Protein AF-A0A7L7M7I7-F1 (afdb_monomer_lite)

Radius of gyration: 25.62 Å; chains: 1; bounding box: 50×13×83 Å

Sequence (99 aa):
MKKAGNNANELAGRLNADGKHAEDDTAHAVKALKGEHWHGALGSTLDTVLDTWSRQTASLVRKCRDIHSKCTATADNYTRTERENTAAFSTTTKQSPFG

Structure (mmCIF, N/CA/C/O backbone):
data_AF-A0A7L7M7I7-F1
#
_entry.id   AF-A0A7L7M7I7-F1
#
loop_
_atom_site.group_PDB
_atom_site.id
_atom_site.type_symbol
_atom_site.label_atom_id
_atom_site.label_alt_id
_atom_site.label_comp_id
_atom_site.label_asym_id
_atom_site.label_entity_id
_atom_site.label_seq_id
_atom_site.pdbx_PDB_ins_code
_atom_site.Cartn_x
_atom_site.Cartn_y
_atom_site.Cartn_z
_atom_site.occupancy
_atom_site.B_iso_or_equiv
_atom_site.auth_seq_id
_atom_site.auth_comp_id
_atom_site.auth_asym_id
_atom_site.auth_atom_id
_atom_site.pdbx_PDB_model_num
ATOM 1 N N . MET A 1 1 ? -12.762 3.567 14.094 1.00 71.75 1 MET A N 1
ATOM 2 C CA . MET A 1 1 ? -11.787 2.538 13.659 1.00 71.75 1 MET A CA 1
ATOM 3 C C . MET A 1 1 ? -12.273 1.709 12.470 1.00 71.75 1 MET A C 1
ATOM 5 O O . MET A 1 1 ? -11.602 1.748 11.450 1.00 71.75 1 MET A O 1
ATOM 9 N N . LYS A 1 2 ? -13.449 1.055 12.514 1.00 79.81 2 LYS A N 1
ATOM 10 C CA . LYS A 1 2 ? -13.955 0.234 11.384 1.00 79.81 2 LYS A CA 1
ATOM 11 C C . LYS A 1 2 ? -14.056 0.982 10.045 1.00 79.81 2 LYS A C 1
ATOM 13 O O . LYS A 1 2 ? -13.583 0.479 9.037 1.00 79.81 2 LYS A O 1
ATOM 18 N N . LYS A 1 3 ? -14.560 2.224 10.044 1.00 83.50 3 LYS A N 1
ATOM 19 C CA . LYS A 1 3 ? -14.598 3.078 8.838 1.00 83.50 3 LYS A CA 1
ATOM 20 C C . LYS A 1 3 ? -13.207 3.319 8.230 1.00 83.50 3 LYS A C 1
ATOM 22 O O . LYS A 1 3 ? -13.036 3.169 7.031 1.00 83.50 3 LYS A O 1
ATOM 27 N N . ALA A 1 4 ? -12.210 3.646 9.056 1.00 80.12 4 ALA A N 1
ATOM 28 C CA . ALA A 1 4 ? -10.839 3.868 8.591 1.00 80.12 4 ALA A CA 1
ATOM 29 C C . ALA A 1 4 ? -10.215 2.583 8.021 1.00 80.12 4 ALA A C 1
ATOM 31 O O . ALA A 1 4 ? -9.592 2.625 6.964 1.00 80.12 4 ALA A O 1
ATOM 32 N N . GLY A 1 5 ? -10.457 1.438 8.670 1.00 80.94 5 GLY A N 1
ATOM 33 C CA . GLY A 1 5 ? -10.043 0.141 8.145 1.00 80.94 5 GLY A CA 1
ATOM 34 C C . GLY A 1 5 ? -10.694 -0.168 6.798 1.00 80.94 5 GLY A C 1
ATOM 35 O O . GLY A 1 5 ? -10.004 -0.559 5.861 1.00 80.94 5 GLY A O 1
ATOM 36 N N . ASN A 1 6 ? -12.005 0.027 6.661 1.00 86.38 6 ASN A N 1
ATOM 37 C CA . ASN A 1 6 ? -12.720 -0.227 5.406 1.00 86.38 6 ASN A CA 1
ATOM 38 C C . ASN A 1 6 ? -12.212 0.665 4.268 1.00 86.38 6 ASN A C 1
ATOM 40 O O . ASN A 1 6 ? -11.929 0.157 3.187 1.00 86.38 6 ASN A O 1
ATOM 44 N N . ASN A 1 7 ? -12.000 1.956 4.536 1.00 88.19 7 ASN A N 1
ATOM 45 C CA . ASN A 1 7 ? -11.432 2.886 3.562 1.00 88.19 7 ASN A CA 1
ATOM 46 C C . ASN A 1 7 ? -10.015 2.470 3.135 1.00 88.19 7 ASN A C 1
ATOM 48 O O . ASN A 1 7 ? -9.680 2.555 1.957 1.00 88.19 7 ASN A O 1
ATOM 52 N N . ALA A 1 8 ? -9.184 1.992 4.068 1.00 82.56 8 ALA A N 1
ATOM 53 C CA . ALA A 1 8 ? -7.854 1.482 3.742 1.00 82.56 8 ALA A CA 1
ATOM 54 C C . ALA A 1 8 ? -7.928 0.235 2.845 1.00 82.56 8 ALA A C 1
ATOM 56 O O . ALA A 1 8 ? -7.150 0.110 1.904 1.00 82.56 8 ALA A O 1
ATOM 57 N N . ASN A 1 9 ? -8.886 -0.664 3.083 1.00 87.19 9 ASN A N 1
ATOM 58 C CA . ASN A 1 9 ? -9.081 -1.839 2.237 1.00 87.19 9 ASN A CA 1
ATOM 59 C C . ASN A 1 9 ? -9.598 -1.478 0.835 1.00 87.19 9 ASN A C 1
ATOM 61 O O . ASN A 1 9 ? -9.128 -2.038 -0.152 1.00 87.19 9 ASN A O 1
ATOM 65 N N . GLU A 1 10 ? -10.517 -0.514 0.730 1.00 91.06 10 GLU A N 1
ATOM 66 C CA . GLU A 1 10 ? -10.977 -0.001 -0.565 1.00 91.06 10 GLU A CA 1
ATOM 67 C C . GLU A 1 10 ? -9.824 0.644 -1.344 1.00 91.06 10 GLU A C 1
ATOM 69 O O . GLU A 1 10 ? -9.621 0.338 -2.520 1.00 91.06 10 GLU A O 1
ATOM 74 N N . LEU A 1 11 ? -9.011 1.468 -0.674 1.00 88.00 11 LEU A N 1
ATOM 75 C CA . LEU A 1 11 ? -7.819 2.069 -1.266 1.00 88.00 11 LEU A CA 1
ATOM 76 C C . LEU A 1 11 ? -6.821 1.001 -1.733 1.00 88.00 11 LEU A C 1
ATOM 78 O O . LEU A 1 11 ? -6.268 1.129 -2.819 1.00 88.00 11 LEU A O 1
ATOM 82 N N . ALA A 1 12 ? -6.629 -0.077 -0.965 1.00 87.81 12 ALA A N 1
ATOM 83 C CA . ALA A 1 12 ? -5.792 -1.204 -1.377 1.00 87.81 12 ALA A CA 1
ATOM 84 C C . ALA A 1 12 ? -6.314 -1.868 -2.660 1.00 87.81 12 ALA A C 1
ATOM 86 O O . ALA A 1 12 ? -5.522 -2.247 -3.520 1.00 87.81 12 ALA A O 1
ATOM 87 N N . GLY A 1 13 ? -7.636 -2.017 -2.789 1.00 87.31 13 GLY A N 1
ATOM 88 C CA . GLY A 1 13 ? -8.274 -2.555 -3.989 1.00 87.31 13 GLY A CA 1
ATOM 89 C C . GLY A 1 13 ? -8.040 -1.670 -5.211 1.00 87.31 13 GLY A C 1
ATOM 90 O O . GLY A 1 13 ? -7.574 -2.166 -6.235 1.00 87.31 13 GLY A O 1
ATOM 91 N N . ARG A 1 14 ? -8.290 -0.361 -5.076 1.00 90.75 14 ARG A N 1
ATOM 92 C CA . ARG A 1 14 ? -8.068 0.627 -6.145 1.00 90.75 14 ARG A CA 1
ATOM 93 C C . ARG A 1 14 ? -6.602 0.693 -6.562 1.00 90.75 14 ARG A C 1
ATOM 95 O O . ARG A 1 14 ? -6.306 0.509 -7.730 1.00 90.75 14 ARG A O 1
ATOM 102 N N . LEU A 1 15 ? -5.679 0.815 -5.606 1.00 87.19 15 LEU A N 1
ATOM 103 C CA . LEU A 1 15 ? -4.236 0.823 -5.875 1.00 87.19 15 LEU A CA 1
ATOM 104 C C . LEU A 1 15 ? -3.759 -0.426 -6.611 1.00 87.19 15 LEU A C 1
ATOM 106 O O . LEU A 1 15 ? -2.880 -0.341 -7.459 1.00 87.19 15 LEU A O 1
ATOM 110 N N . ASN A 1 16 ? -4.322 -1.587 -6.285 1.00 87.25 16 ASN A N 1
ATOM 111 C CA . ASN A 1 16 ? -3.966 -2.824 -6.962 1.00 87.25 16 ASN A CA 1
ATOM 112 C C . ASN A 1 16 ? -4.472 -2.853 -8.413 1.00 87.25 16 ASN A C 1
ATOM 114 O O . ASN A 1 16 ? -3.784 -3.384 -9.277 1.00 87.25 16 ASN A O 1
ATOM 118 N N . ALA A 1 17 ? -5.661 -2.306 -8.677 1.00 89.88 17 ALA A N 1
ATOM 119 C CA . ALA A 1 17 ? -6.213 -2.213 -10.026 1.00 89.88 17 ALA A CA 1
ATOM 120 C C . ALA A 1 17 ? -5.483 -1.148 -10.859 1.00 89.88 17 ALA A C 1
ATOM 122 O O . ALA A 1 17 ? -4.927 -1.464 -11.908 1.00 89.88 17 ALA A O 1
ATOM 123 N N . ASP A 1 18 ? -5.417 0.082 -10.352 1.00 87.75 18 ASP A N 1
ATOM 124 C CA . ASP A 1 18 ? -4.821 1.228 -11.041 1.00 87.75 18 ASP A CA 1
ATOM 125 C C . ASP A 1 18 ? -3.313 1.035 -11.230 1.00 87.75 18 ASP A C 1
ATOM 127 O O . ASP A 1 18 ? -2.767 1.303 -12.297 1.00 87.75 18 ASP A O 1
ATOM 131 N N . GLY A 1 19 ? -2.629 0.511 -10.209 1.00 85.38 19 GLY A N 1
ATOM 132 C CA . GLY A 1 19 ? -1.198 0.246 -10.277 1.00 85.38 19 GLY A CA 1
ATOM 133 C C . GLY A 1 19 ? -0.846 -0.850 -11.281 1.00 85.38 19 GLY A C 1
ATOM 134 O O . GLY A 1 19 ? 0.160 -0.713 -11.973 1.00 85.38 19 GLY A O 1
ATOM 135 N N . LYS A 1 20 ? -1.699 -1.877 -11.417 1.00 85.31 20 LYS A N 1
ATOM 136 C CA . LYS A 1 20 ? -1.560 -2.902 -12.458 1.00 85.31 20 LYS A CA 1
ATOM 137 C C . LYS A 1 20 ? -1.804 -2.326 -13.850 1.00 85.31 20 LYS A C 1
ATOM 139 O O . LYS A 1 20 ? -1.049 -2.624 -14.764 1.00 85.31 20 LYS A O 1
ATOM 144 N N . HIS A 1 21 ? -2.806 -1.463 -14.000 1.00 85.75 21 HIS A N 1
ATOM 145 C CA . HIS A 1 21 ? -3.065 -0.818 -15.283 1.00 85.75 21 HIS A CA 1
ATOM 146 C C . HIS A 1 21 ? -1.890 0.067 -15.725 1.00 85.75 21 HIS A C 1
ATOM 148 O O . HIS A 1 21 ? -1.457 -0.014 -16.871 1.00 85.75 21 HIS A O 1
ATOM 154 N N . ALA A 1 22 ? -1.320 0.843 -14.799 1.00 79.25 22 ALA A N 1
ATOM 155 C CA . ALA A 1 22 ? -0.132 1.653 -15.053 1.00 79.25 22 ALA A CA 1
ATOM 156 C C . ALA A 1 22 ? 1.113 0.803 -15.367 1.00 79.25 22 ALA A C 1
ATOM 158 O O . ALA A 1 22 ? 1.944 1.211 -16.179 1.00 79.25 22 ALA A O 1
ATOM 159 N N . GLU A 1 23 ? 1.251 -0.372 -14.744 1.00 84.12 23 GLU A N 1
ATOM 160 C CA . GLU A 1 23 ? 2.307 -1.340 -15.062 1.00 84.12 23 GLU A CA 1
ATOM 161 C C . GLU A 1 23 ? 2.155 -1.870 -16.494 1.00 84.12 23 GLU A C 1
ATOM 163 O O . GLU A 1 23 ? 3.121 -1.832 -17.255 1.00 84.12 23 GLU A O 1
ATOM 168 N N . ASP A 1 24 ? 0.946 -2.274 -16.890 1.00 85.00 24 ASP A N 1
ATOM 169 C CA . ASP A 1 24 ? 0.653 -2.769 -18.239 1.00 85.00 24 ASP A CA 1
ATOM 170 C C . ASP A 1 24 ? 0.903 -1.686 -19.309 1.00 85.00 24 ASP A C 1
ATOM 172 O O . ASP A 1 24 ? 1.589 -1.946 -20.303 1.00 85.00 24 ASP A O 1
ATOM 176 N N . ASP A 1 25 ? 0.432 -0.454 -19.083 1.00 82.19 25 ASP A N 1
ATOM 177 C CA . ASP A 1 25 ? 0.635 0.683 -19.994 1.00 82.19 25 ASP A CA 1
ATOM 178 C C . ASP A 1 25 ? 2.120 1.034 -20.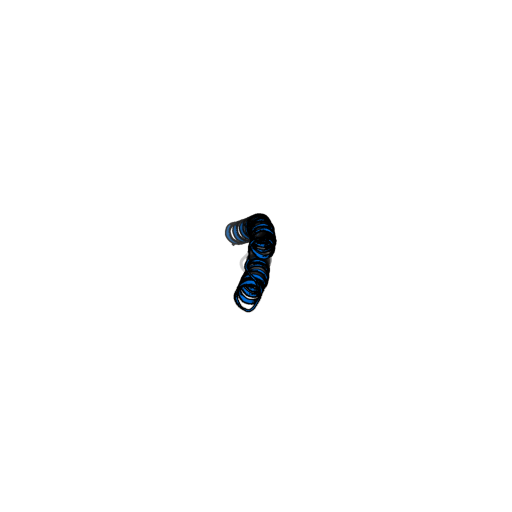131 1.00 82.19 25 ASP A C 1
ATOM 180 O O . ASP A 1 25 ? 2.626 1.257 -21.236 1.00 82.19 25 ASP A O 1
ATOM 184 N N . THR A 1 26 ? 2.845 1.035 -19.010 1.00 76.06 26 THR A N 1
ATOM 185 C CA . THR A 1 26 ? 4.285 1.300 -19.003 1.00 76.06 26 THR A CA 1
ATOM 186 C C . THR A 1 26 ? 5.030 0.176 -19.717 1.00 76.06 26 THR A C 1
ATOM 188 O O . THR A 1 26 ? 5.862 0.456 -20.574 1.00 76.06 26 THR A O 1
ATOM 191 N N . ALA A 1 27 ? 4.708 -1.095 -19.464 1.00 80.56 27 ALA A N 1
ATOM 192 C CA . ALA A 1 27 ? 5.313 -2.230 -20.161 1.00 80.56 27 ALA A CA 1
ATOM 193 C C . ALA A 1 27 ? 5.065 -2.176 -21.679 1.00 80.56 27 ALA A C 1
ATOM 195 O O . ALA A 1 27 ? 5.977 -2.433 -22.471 1.00 80.56 27 ALA A O 1
ATOM 196 N N . HIS A 1 28 ? 3.857 -1.790 -22.097 1.00 82.69 28 HIS A N 1
ATOM 197 C CA . HIS A 1 28 ? 3.524 -1.548 -23.499 1.00 82.69 28 HIS A CA 1
ATOM 198 C C . HIS A 1 28 ? 4.350 -0.409 -24.103 1.00 82.69 28 HIS A C 1
ATOM 200 O O . HIS A 1 28 ? 4.934 -0.591 -25.173 1.00 82.69 28 HIS A O 1
ATOM 206 N N . ALA A 1 29 ? 4.460 0.729 -23.413 1.00 76.19 29 ALA A N 1
ATOM 207 C CA . ALA A 1 29 ? 5.274 1.856 -23.857 1.00 76.19 29 ALA A CA 1
ATOM 208 C C . ALA A 1 29 ? 6.757 1.471 -23.980 1.00 76.19 29 ALA A C 1
ATOM 210 O O . ALA A 1 29 ? 7.387 1.752 -24.997 1.00 76.19 29 ALA A O 1
ATOM 211 N N . VAL A 1 30 ? 7.307 0.751 -22.996 1.00 74.50 30 VAL A N 1
ATOM 212 C CA . VAL A 1 30 ? 8.687 0.243 -23.032 1.00 74.50 30 VAL A CA 1
ATOM 213 C C . VAL A 1 30 ? 8.902 -0.686 -24.225 1.00 74.50 30 VAL A C 1
ATOM 215 O O . VAL A 1 30 ? 9.915 -0.576 -24.917 1.00 74.50 30 VAL A O 1
ATOM 218 N N . LYS A 1 31 ? 7.954 -1.588 -24.503 1.00 77.44 31 LYS A N 1
ATOM 219 C CA . LYS A 1 31 ? 8.031 -2.503 -25.648 1.00 77.44 31 LYS A CA 1
ATOM 220 C C . LYS A 1 31 ? 7.983 -1.758 -26.985 1.00 77.44 31 LYS A C 1
ATOM 222 O O . LYS A 1 31 ? 8.762 -2.092 -27.874 1.00 77.44 31 LYS A O 1
ATOM 227 N N . ALA A 1 32 ? 7.111 -0.758 -27.115 1.00 77.31 32 ALA A N 1
ATOM 228 C CA . ALA A 1 32 ? 7.032 0.086 -28.306 1.00 77.31 32 ALA A CA 1
ATOM 229 C C . ALA A 1 32 ? 8.345 0.858 -28.533 1.00 77.31 32 ALA A C 1
ATOM 231 O O . ALA A 1 32 ? 8.921 0.798 -29.617 1.00 77.31 32 ALA A O 1
ATOM 232 N N . LEU A 1 33 ? 8.886 1.477 -27.480 1.00 70.00 33 LEU A N 1
ATOM 233 C CA . LEU A 1 33 ? 10.131 2.250 -27.536 1.00 70.00 33 LEU A CA 1
ATOM 234 C C . LEU A 1 33 ? 11.361 1.386 -27.859 1.00 70.00 33 LEU A C 1
ATOM 236 O O . LEU A 1 33 ? 12.237 1.813 -28.613 1.00 70.00 33 LEU A O 1
ATOM 240 N N . LYS A 1 34 ? 11.429 0.151 -27.341 1.00 69.75 34 LYS A N 1
ATOM 241 C CA . LYS A 1 34 ? 12.505 -0.807 -27.662 1.00 69.75 34 LYS A CA 1
ATOM 242 C C . LYS A 1 34 ? 12.536 -1.185 -29.151 1.00 69.75 34 LYS A C 1
ATOM 244 O O . LYS A 1 34 ? 13.619 -1.414 -29.680 1.00 69.75 34 LYS A O 1
ATOM 249 N N . GLY A 1 35 ? 11.385 -1.234 -29.827 1.00 66.25 35 GLY A N 1
ATOM 250 C CA . GLY A 1 35 ? 11.307 -1.486 -31.273 1.00 66.25 35 GLY A CA 1
ATOM 251 C C . GLY A 1 35 ? 11.764 -0.297 -32.128 1.00 66.25 35 GLY A C 1
ATOM 252 O O . GLY A 1 35 ? 12.311 -0.488 -33.212 1.00 66.25 35 GLY A O 1
ATOM 253 N N . GLU A 1 36 ? 11.605 0.925 -31.617 1.00 64.62 36 GLU A N 1
ATOM 254 C CA . GLU A 1 36 ? 11.842 2.181 -32.337 1.00 64.62 36 GLU A CA 1
ATOM 255 C C . GLU A 1 36 ? 13.093 2.937 -31.856 1.00 64.62 36 GLU A C 1
ATOM 257 O O . GLU A 1 36 ? 13.069 4.147 -31.708 1.00 64.62 36 GLU A O 1
ATOM 262 N N . HIS A 1 37 ? 14.238 2.258 -31.719 1.00 57.75 37 HIS A N 1
ATOM 263 C CA . HIS A 1 37 ? 15.582 2.868 -31.562 1.00 57.75 37 HIS A CA 1
ATOM 264 C C . HIS A 1 37 ? 16.141 2.952 -30.128 1.00 57.75 37 HIS A C 1
ATOM 266 O O . HIS A 1 37 ? 17.304 3.324 -29.966 1.00 57.75 37 HIS A O 1
ATOM 272 N N . TRP A 1 38 ? 15.430 2.526 -29.080 1.00 63.22 38 TRP A N 1
ATOM 273 C CA . TRP A 1 38 ? 15.950 2.605 -27.702 1.00 63.22 38 TRP A CA 1
ATOM 274 C C . TRP A 1 38 ? 16.724 1.342 -27.287 1.00 63.22 38 TRP A C 1
ATOM 276 O O . TRP A 1 38 ? 16.197 0.450 -26.625 1.00 63.22 38 TRP A O 1
ATOM 286 N N . HIS A 1 39 ? 18.005 1.280 -27.663 1.00 65.38 39 HIS A N 1
ATOM 287 C CA . HIS A 1 39 ? 18.925 0.184 -27.333 1.00 65.38 39 HIS A CA 1
ATOM 288 C C . HIS A 1 39 ? 19.906 0.634 -26.233 1.00 65.38 39 HIS A C 1
ATOM 290 O O . HIS A 1 39 ? 20.369 1.773 -26.239 1.00 65.38 39 HIS A O 1
ATOM 296 N N . GLY A 1 40 ? 20.250 -0.249 -25.287 1.00 70.50 40 GLY A N 1
ATOM 297 C CA . GLY A 1 40 ? 21.255 0.023 -24.244 1.00 70.50 40 GLY A CA 1
ATOM 298 C C . GLY A 1 40 ? 20.689 0.559 -22.920 1.00 70.50 40 GLY A C 1
ATOM 299 O O . GLY A 1 40 ? 19.668 0.077 -22.429 1.00 70.50 40 GLY A O 1
ATOM 300 N N . ALA A 1 41 ? 21.377 1.532 -22.308 1.00 75.06 41 ALA A N 1
ATOM 301 C CA . ALA A 1 41 ? 21.134 1.976 -20.926 1.00 75.06 41 ALA A CA 1
ATOM 302 C C . ALA A 1 41 ? 19.702 2.481 -20.670 1.00 75.06 41 ALA A C 1
ATOM 304 O O . ALA A 1 41 ? 19.133 2.212 -19.619 1.00 75.06 41 ALA A O 1
ATOM 305 N N . LEU A 1 42 ? 19.091 3.150 -21.648 1.00 74.75 42 LEU A N 1
ATOM 306 C CA . LEU A 1 42 ? 17.761 3.741 -21.510 1.00 74.75 42 LEU A CA 1
ATOM 307 C C . LEU A 1 42 ? 16.642 2.689 -21.401 1.00 74.75 42 LEU A C 1
ATOM 309 O O . LEU A 1 42 ? 15.745 2.827 -20.572 1.00 74.75 42 LEU A O 1
ATOM 313 N N . GLY A 1 43 ? 16.732 1.599 -22.172 1.00 75.31 43 GLY A N 1
ATOM 314 C CA . GLY A 1 43 ? 15.811 0.466 -22.045 1.00 75.31 43 GLY A CA 1
ATOM 315 C C . GLY A 1 43 ? 15.931 -0.220 -20.680 1.00 75.31 43 GLY A C 1
ATOM 316 O O . GLY A 1 43 ? 14.919 -0.532 -20.059 1.00 75.31 43 GLY A O 1
ATOM 317 N N . SER A 1 44 ? 17.159 -0.366 -20.171 1.00 79.44 44 SER A N 1
ATOM 318 C CA . SER A 1 44 ? 17.419 -0.889 -18.822 1.00 79.44 44 SER A CA 1
ATOM 319 C C . SER A 1 44 ? 16.873 0.028 -17.720 1.00 79.44 44 SER A C 1
ATOM 321 O O . SER A 1 44 ? 16.355 -0.454 -16.711 1.00 79.44 44 SER A O 1
ATOM 323 N N . THR A 1 45 ? 16.983 1.350 -17.879 1.00 82.38 45 THR A N 1
ATOM 324 C CA . THR A 1 45 ? 16.421 2.318 -16.926 1.00 82.38 45 THR A CA 1
ATOM 325 C C . THR A 1 45 ? 14.900 2.236 -16.894 1.00 82.38 45 THR A C 1
ATOM 327 O O . THR A 1 45 ? 14.319 2.234 -15.813 1.00 82.38 45 THR A O 1
ATOM 330 N N . LEU A 1 46 ? 14.250 2.107 -18.050 1.00 77.81 46 LEU A N 1
ATOM 331 C CA . LEU A 1 46 ? 12.801 1.941 -18.129 1.00 77.81 46 LEU A CA 1
ATOM 332 C C . LEU A 1 46 ? 12.314 0.642 -17.472 1.00 77.81 46 LEU A C 1
ATOM 334 O O . LEU A 1 46 ? 11.359 0.680 -16.699 1.00 77.81 46 LEU A O 1
ATOM 338 N N . ASP A 1 47 ? 13.000 -0.482 -17.706 1.00 81.12 47 ASP A N 1
ATOM 339 C CA . ASP A 1 47 ? 12.692 -1.746 -17.021 1.00 81.12 47 ASP A CA 1
ATOM 340 C C . ASP A 1 47 ? 12.840 -1.598 -15.490 1.00 81.12 47 ASP A C 1
ATOM 342 O O . ASP A 1 47 ? 12.030 -2.114 -14.721 1.00 81.12 47 ASP A O 1
ATOM 346 N N . THR A 1 48 ? 13.836 -0.830 -15.033 1.00 87.12 48 THR A N 1
ATOM 347 C CA . THR A 1 48 ? 14.049 -0.540 -13.601 1.00 87.12 48 THR A CA 1
ATOM 348 C C . THR A 1 48 ? 12.933 0.323 -13.011 1.00 87.12 48 THR A C 1
ATOM 350 O O . THR A 1 48 ? 12.502 0.093 -11.878 1.00 87.12 48 THR A O 1
ATOM 353 N N . VAL A 1 49 ? 12.451 1.320 -13.758 1.00 84.38 49 VAL A N 1
ATOM 354 C CA . VAL A 1 49 ? 11.310 2.151 -13.346 1.00 84.38 49 VAL A CA 1
ATOM 355 C C . VAL A 1 49 ? 10.059 1.288 -13.199 1.00 84.38 49 VAL A C 1
ATOM 357 O O . VAL A 1 49 ? 9.364 1.411 -12.191 1.00 84.38 49 VAL A O 1
ATOM 360 N N . LEU A 1 50 ? 9.820 0.370 -14.139 1.00 84.50 50 LEU A N 1
ATOM 361 C CA . LEU A 1 50 ? 8.694 -0.561 -14.088 1.00 84.50 50 LEU A CA 1
ATOM 362 C C . LEU A 1 50 ? 8.762 -1.484 -12.857 1.00 84.50 50 LEU A C 1
ATOM 364 O O . LEU A 1 50 ? 7.796 -1.563 -12.097 1.00 84.50 50 LEU A O 1
ATOM 368 N N . ASP A 1 51 ? 9.914 -2.116 -12.600 1.00 87.19 51 ASP A N 1
ATOM 369 C CA . ASP A 1 51 ? 10.122 -2.960 -11.407 1.00 87.19 51 ASP A CA 1
ATOM 370 C C . ASP A 1 51 ? 9.933 -2.154 -10.112 1.00 87.19 51 ASP A C 1
ATOM 372 O O . ASP A 1 51 ? 9.281 -2.602 -9.165 1.00 87.19 51 ASP A O 1
ATOM 376 N N . THR A 1 52 ? 10.447 -0.923 -10.074 1.00 88.94 52 THR A N 1
ATOM 377 C CA . THR A 1 52 ? 10.297 -0.036 -8.913 1.00 88.94 52 THR A CA 1
ATOM 378 C C . THR A 1 52 ? 8.832 0.318 -8.668 1.00 88.94 52 THR A C 1
ATOM 380 O O . THR A 1 52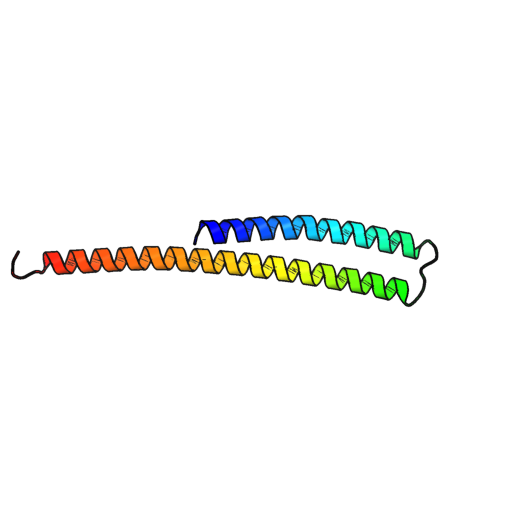 ? 8.366 0.226 -7.529 1.00 88.94 52 THR A O 1
ATOM 383 N N . TRP A 1 53 ? 8.090 0.677 -9.718 1.00 85.75 53 TRP A N 1
ATOM 384 C CA . TRP A 1 53 ? 6.661 0.978 -9.643 1.00 85.75 53 TRP A CA 1
ATOM 385 C C . TRP A 1 53 ? 5.855 -0.216 -9.124 1.00 85.75 53 TRP A C 1
ATOM 387 O O . TRP A 1 53 ? 5.085 -0.078 -8.166 1.00 85.75 53 TRP A O 1
ATOM 397 N N . SER A 1 54 ? 6.086 -1.402 -9.693 1.00 86.81 54 SER A N 1
ATOM 398 C CA . SER A 1 54 ? 5.417 -2.643 -9.290 1.00 86.81 54 SER A CA 1
ATOM 399 C C . SER A 1 54 ? 5.661 -2.944 -7.803 1.00 86.81 54 SER A C 1
ATOM 401 O O . SER A 1 54 ? 4.725 -3.155 -7.020 1.00 86.81 54 SER A O 1
ATOM 403 N N . ARG A 1 55 ? 6.915 -2.826 -7.339 1.00 89.81 55 ARG A N 1
ATOM 404 C CA . ARG A 1 55 ? 7.278 -3.017 -5.922 1.00 89.81 55 ARG A CA 1
ATOM 405 C C . ARG A 1 55 ? 6.635 -1.999 -4.992 1.00 89.81 55 ARG A C 1
ATOM 407 O O . ARG A 1 55 ? 6.184 -2.372 -3.903 1.00 89.81 55 ARG A O 1
ATOM 414 N N . GLN A 1 56 ? 6.619 -0.726 -5.376 1.00 89.81 56 GLN A N 1
ATOM 415 C CA . GLN A 1 56 ? 6.035 0.342 -4.567 1.00 89.81 56 GLN A CA 1
ATOM 416 C C . GLN A 1 56 ? 4.520 0.176 -4.442 1.00 89.81 56 GLN A C 1
ATOM 418 O O . GLN A 1 56 ? 4.003 0.213 -3.323 1.00 89.81 56 GLN A O 1
ATOM 423 N N . THR A 1 57 ? 3.834 -0.119 -5.546 1.00 88.94 57 THR A N 1
ATOM 424 C CA . THR A 1 57 ? 2.397 -0.421 -5.564 1.00 88.94 57 THR A CA 1
ATOM 425 C C . THR A 1 57 ? 2.083 -1.614 -4.664 1.00 88.94 57 THR A C 1
ATOM 427 O O . THR A 1 57 ? 1.268 -1.506 -3.745 1.00 88.94 57 THR A O 1
ATOM 430 N N . ALA A 1 58 ? 2.796 -2.732 -4.828 1.00 88.50 58 ALA A N 1
ATOM 431 C CA . ALA A 1 58 ? 2.605 -3.921 -3.997 1.00 88.50 58 ALA A CA 1
ATOM 432 C C . ALA A 1 58 ? 2.891 -3.655 -2.507 1.00 88.50 58 ALA A C 1
ATOM 434 O O . ALA A 1 58 ? 2.233 -4.205 -1.618 1.00 88.50 58 ALA A O 1
ATOM 435 N N . SER A 1 59 ? 3.881 -2.815 -2.198 1.00 92.50 59 SER A N 1
ATOM 436 C CA . SER A 1 59 ? 4.175 -2.377 -0.829 1.00 92.50 59 SER A CA 1
ATOM 437 C C . SER A 1 59 ? 3.028 -1.554 -0.239 1.00 92.50 59 SER A C 1
ATOM 439 O O . SER A 1 59 ? 2.595 -1.823 0.884 1.00 92.50 59 SER A O 1
ATOM 441 N N . LEU A 1 60 ? 2.485 -0.601 -0.997 1.00 89.69 60 LEU A N 1
ATOM 442 C CA . LEU A 1 60 ? 1.395 0.254 -0.540 1.00 89.69 60 LEU A CA 1
ATOM 443 C C . LEU A 1 60 ? 0.104 -0.545 -0.321 1.00 89.69 60 LEU A C 1
ATOM 445 O O . LEU A 1 60 ? -0.508 -0.425 0.738 1.00 89.69 60 LEU A O 1
ATOM 449 N N . VAL A 1 61 ? -0.242 -1.449 -1.244 1.00 91.25 61 VAL A N 1
ATOM 450 C CA . VAL A 1 61 ? -1.373 -2.382 -1.096 1.00 91.25 61 VAL A CA 1
ATOM 451 C C . VAL A 1 61 ? -1.241 -3.202 0.190 1.00 91.25 61 VAL A C 1
ATOM 453 O O . VAL A 1 61 ? -2.199 -3.314 0.958 1.00 91.25 61 VAL A O 1
ATOM 456 N N . ARG A 1 62 ? -0.048 -3.743 0.475 1.00 93.19 62 ARG A N 1
ATOM 457 C CA . ARG A 1 62 ? 0.211 -4.490 1.719 1.00 93.19 62 ARG A CA 1
ATOM 458 C C . ARG A 1 62 ? 0.026 -3.624 2.962 1.00 93.19 62 ARG A C 1
ATOM 460 O O . ARG A 1 62 ? -0.640 -4.062 3.896 1.00 93.19 62 ARG A O 1
ATOM 467 N N . LYS A 1 63 ? 0.553 -2.398 2.970 1.00 94.12 63 LYS A N 1
ATOM 468 C CA . LYS A 1 63 ? 0.388 -1.463 4.097 1.00 94.12 63 LYS A CA 1
ATOM 469 C C . LYS A 1 63 ? -1.078 -1.107 4.335 1.00 94.12 63 LYS A C 1
ATOM 471 O O . LYS A 1 63 ? -1.524 -1.112 5.477 1.00 94.12 63 LYS A O 1
ATOM 476 N N . CYS A 1 64 ? -1.844 -0.851 3.279 1.00 90.31 64 CYS A N 1
ATOM 477 C CA . CYS A 1 64 ? -3.272 -0.563 3.389 1.00 90.31 64 CYS A CA 1
ATOM 478 C C . CYS A 1 64 ? -4.059 -1.750 3.976 1.00 90.31 64 CYS A C 1
ATOM 480 O O . CYS A 1 64 ? -4.909 -1.553 4.846 1.00 90.31 64 CYS A O 1
ATOM 482 N N . ARG A 1 65 ? -3.732 -2.987 3.578 1.00 90.94 65 ARG A N 1
ATOM 483 C CA . ARG A 1 65 ? -4.317 -4.206 4.167 1.00 90.94 65 ARG A CA 1
ATOM 484 C C . ARG A 1 65 ? -3.927 -4.401 5.635 1.00 90.94 65 ARG A C 1
ATOM 486 O O . ARG A 1 65 ? -4.773 -4.780 6.441 1.00 90.94 65 ARG A O 1
ATOM 493 N N . ASP A 1 66 ? -2.682 -4.108 5.999 1.00 93.81 66 ASP A N 1
ATOM 494 C CA . ASP A 1 66 ? -2.222 -4.164 7.392 1.00 93.81 66 ASP A CA 1
ATOM 495 C C . ASP A 1 66 ? -2.952 -3.132 8.272 1.00 93.81 66 ASP A C 1
ATOM 497 O O . ASP A 1 66 ? -3.439 -3.462 9.354 1.00 93.81 66 ASP A O 1
ATOM 501 N N . ILE A 1 67 ? -3.132 -1.904 7.771 1.00 92.25 67 ILE A N 1
ATOM 502 C CA . ILE A 1 67 ? -3.944 -0.873 8.435 1.00 92.25 67 ILE A CA 1
ATOM 503 C C . ILE A 1 67 ? -5.384 -1.360 8.625 1.00 92.25 67 ILE A C 1
ATOM 505 O O . ILE A 1 67 ? -5.922 -1.228 9.724 1.00 92.25 67 ILE A O 1
ATOM 509 N N . HIS A 1 68 ? -6.000 -1.953 7.596 1.00 88.94 68 HIS A N 1
ATOM 510 C CA . HIS A 1 68 ? -7.339 -2.534 7.712 1.00 88.94 68 HIS A CA 1
ATOM 511 C C . HIS A 1 68 ? -7.410 -3.570 8.840 1.00 88.94 68 HIS A C 1
ATOM 513 O O . HIS A 1 68 ? -8.250 -3.442 9.732 1.00 88.94 68 HIS A O 1
ATOM 519 N N . SER A 1 69 ? -6.496 -4.544 8.836 1.00 91.44 69 SER A N 1
ATOM 520 C CA . SER A 1 69 ? -6.426 -5.602 9.848 1.00 91.44 69 SER A CA 1
ATOM 521 C C . SER A 1 69 ? -6.310 -5.029 11.262 1.00 91.44 69 SER A C 1
ATOM 523 O O . SER A 1 69 ? -7.113 -5.351 12.139 1.00 91.44 69 SER A O 1
ATOM 525 N N . LYS A 1 70 ? -5.382 -4.088 11.470 1.00 92.25 70 LYS A N 1
ATOM 526 C CA . LYS A 1 70 ? -5.173 -3.426 12.765 1.00 92.25 70 LYS A CA 1
ATOM 527 C C . LYS A 1 70 ? -6.395 -2.627 13.209 1.00 92.25 70 LYS A C 1
ATOM 529 O O . LYS A 1 70 ? -6.798 -2.718 14.364 1.00 92.25 70 LYS A O 1
ATOM 534 N N . CYS A 1 71 ? -7.023 -1.867 12.313 1.00 90.50 71 CYS A N 1
ATOM 535 C CA . CYS A 1 71 ? -8.231 -1.110 12.639 1.00 90.50 71 CYS A CA 1
ATOM 536 C C . CYS A 1 71 ? -9.402 -2.017 13.035 1.00 90.50 71 CYS A C 1
ATOM 538 O O . CYS A 1 71 ? -10.145 -1.670 13.958 1.00 90.50 71 CYS A O 1
ATOM 540 N N . THR A 1 72 ? -9.569 -3.153 12.357 1.00 90.00 72 THR A N 1
ATOM 541 C CA . THR A 1 72 ? -10.602 -4.146 12.674 1.00 90.00 72 THR A CA 1
ATOM 542 C C . THR A 1 72 ? -10.315 -4.809 14.017 1.00 90.00 72 THR A C 1
ATOM 544 O O . THR A 1 72 ? -11.163 -4.747 14.905 1.00 90.00 72 THR A O 1
ATOM 547 N N . ALA A 1 73 ? -9.091 -5.304 14.226 1.00 90.69 73 ALA A N 1
ATOM 548 C CA . ALA A 1 73 ? -8.669 -5.910 15.487 1.00 90.69 73 ALA A CA 1
ATOM 549 C C . ALA A 1 73 ? -8.846 -4.957 16.678 1.00 90.69 73 ALA A C 1
ATOM 551 O O . ALA A 1 73 ? -9.394 -5.345 17.707 1.00 90.69 73 ALA A O 1
ATOM 552 N N . THR A 1 74 ? -8.456 -3.687 16.541 1.00 91.06 74 THR A N 1
ATOM 553 C CA . THR A 1 74 ? -8.652 -2.689 17.601 1.00 91.06 74 THR A CA 1
ATOM 554 C C . THR A 1 74 ? -10.131 -2.439 17.886 1.00 91.06 74 THR A C 1
ATOM 556 O O . THR A 1 74 ? -10.516 -2.318 19.046 1.00 91.06 74 THR A O 1
ATOM 559 N N . ALA A 1 75 ? -10.979 -2.371 16.857 1.00 87.62 75 ALA A N 1
ATOM 560 C CA . ALA A 1 75 ? -12.411 -2.166 17.057 1.00 87.62 75 ALA A CA 1
ATOM 561 C C . ALA A 1 75 ? -13.086 -3.367 17.743 1.00 87.62 75 ALA A C 1
ATOM 563 O O . ALA A 1 75 ? -13.965 -3.182 18.589 1.00 87.62 75 ALA A O 1
ATOM 564 N N . ASP A 1 76 ? -12.673 -4.583 17.395 1.00 90.19 76 ASP A N 1
ATOM 565 C CA . ASP A 1 76 ? -13.208 -5.804 17.990 1.00 90.19 76 ASP A CA 1
ATOM 566 C C . ASP A 1 76 ? -12.709 -5.984 19.429 1.00 90.19 76 ASP A C 1
ATOM 568 O O . ASP A 1 76 ? -13.509 -6.286 20.314 1.00 90.19 76 ASP A O 1
ATOM 572 N N .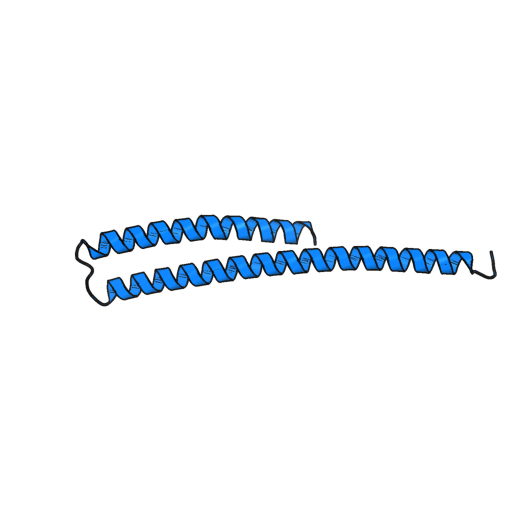 ASN A 1 77 ? -11.433 -5.682 19.697 1.00 91.81 77 ASN A N 1
ATOM 573 C CA . ASN A 1 77 ? -10.880 -5.644 21.052 1.00 91.81 77 ASN A CA 1
ATOM 574 C C . ASN A 1 77 ? -11.619 -4.630 21.931 1.00 91.81 77 ASN A C 1
ATOM 576 O O . ASN A 1 77 ? -12.027 -4.985 23.030 1.00 91.81 77 ASN A O 1
ATOM 580 N N . TYR A 1 78 ? -11.856 -3.410 21.437 1.00 88.12 78 TYR A N 1
ATOM 581 C CA . TYR A 1 78 ? -12.618 -2.396 22.170 1.00 88.12 78 TYR A CA 1
ATOM 582 C C . TYR A 1 78 ? -14.026 -2.896 22.523 1.00 88.12 78 TYR A C 1
ATOM 584 O O . TYR A 1 78 ? -14.437 -2.847 23.677 1.00 88.12 78 TYR A O 1
ATOM 592 N N . THR A 1 79 ? -14.737 -3.470 21.547 1.00 89.94 79 THR A N 1
ATOM 593 C CA . THR A 1 79 ? -16.084 -4.025 21.765 1.00 89.94 79 THR A CA 1
ATOM 594 C C . THR A 1 79 ? -16.078 -5.166 22.786 1.00 89.94 79 THR A C 1
ATOM 596 O O . THR A 1 79 ? -16.999 -5.276 23.594 1.00 89.94 79 THR A O 1
ATOM 599 N N . ARG A 1 80 ? -15.055 -6.030 22.758 1.00 91.25 80 ARG A N 1
ATOM 600 C CA . ARG A 1 80 ? -14.896 -7.117 23.729 1.00 91.25 80 ARG A CA 1
ATOM 601 C C . ARG A 1 80 ? -14.655 -6.566 25.133 1.00 91.25 80 ARG A C 1
ATOM 603 O O . ARG A 1 80 ? -15.374 -6.956 26.046 1.00 91.25 80 ARG A O 1
ATOM 610 N N . THR A 1 81 ? -13.720 -5.634 25.287 1.00 91.75 81 THR A N 1
ATOM 611 C CA . THR A 1 81 ? -13.406 -5.014 26.580 1.00 91.75 81 THR A CA 1
ATOM 612 C C . THR A 1 81 ? -14.611 -4.282 27.171 1.00 91.75 81 THR A C 1
ATOM 614 O O . THR A 1 81 ? -14.894 -4.447 28.350 1.00 91.75 81 THR A O 1
ATOM 617 N N . GLU A 1 82 ? -15.387 -3.548 26.369 1.00 90.19 82 GLU A N 1
ATOM 618 C CA . GLU A 1 82 ? -16.630 -2.910 26.836 1.00 90.19 82 GLU A CA 1
ATOM 619 C C . GLU A 1 82 ? -17.655 -3.937 27.349 1.00 90.19 82 GLU A C 1
ATOM 621 O O . GLU A 1 82 ? -18.285 -3.732 28.389 1.00 90.19 82 GLU A O 1
ATOM 626 N N . ARG A 1 83 ? -17.798 -5.084 26.668 1.00 89.56 83 ARG A N 1
ATOM 627 C CA . ARG A 1 83 ? -18.681 -6.176 27.118 1.00 89.56 83 ARG A CA 1
ATOM 628 C C . ARG A 1 83 ? -18.195 -6.812 28.4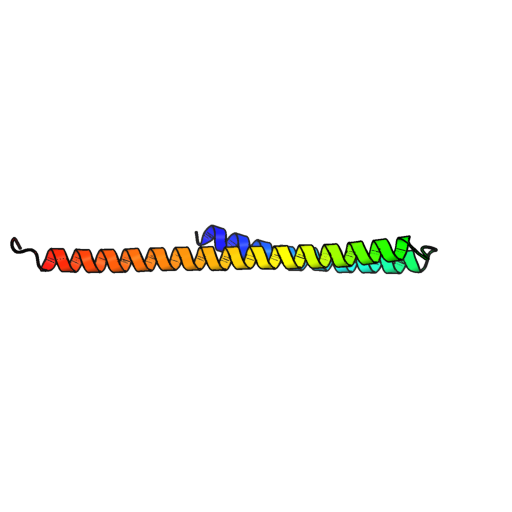16 1.00 89.56 83 ARG A C 1
ATOM 630 O O . ARG A 1 83 ? -19.003 -7.027 29.315 1.00 89.56 83 ARG A O 1
ATOM 637 N N . GLU A 1 84 ? -16.901 -7.102 28.515 1.00 90.88 84 GLU A N 1
ATOM 638 C CA . GLU A 1 84 ? -16.277 -7.672 29.715 1.00 90.88 84 GLU A CA 1
ATOM 639 C C . GLU A 1 84 ? -16.420 -6.721 30.911 1.00 90.88 84 GLU A C 1
ATOM 641 O O . GLU A 1 84 ? -16.866 -7.144 31.978 1.00 90.88 84 GLU A O 1
ATOM 646 N N . ASN A 1 85 ? -16.164 -5.425 30.715 1.00 86.00 85 ASN A N 1
ATOM 647 C CA . ASN A 1 85 ? -16.343 -4.394 31.737 1.00 86.00 85 ASN A CA 1
ATOM 648 C C . ASN A 1 85 ? -17.807 -4.277 32.179 1.00 86.00 85 ASN A C 1
ATOM 650 O O . ASN A 1 85 ? -18.090 -4.226 33.376 1.00 86.00 85 ASN A O 1
ATOM 654 N N . THR A 1 86 ? -18.749 -4.283 31.231 1.00 89.06 86 THR A N 1
ATOM 655 C CA . THR A 1 86 ? -20.189 -4.228 31.534 1.00 89.06 86 THR A CA 1
ATOM 656 C C . THR A 1 86 ? -20.638 -5.455 32.331 1.00 89.06 86 THR A C 1
ATOM 658 O O . THR A 1 86 ? -21.383 -5.325 33.305 1.00 89.06 86 THR A O 1
ATOM 661 N N . ALA A 1 87 ? -20.169 -6.651 31.963 1.00 87.31 87 ALA A N 1
ATOM 662 C CA . ALA A 1 87 ? -20.474 -7.889 32.677 1.00 87.31 87 ALA A CA 1
ATOM 663 C C . ALA A 1 87 ? -19.875 -7.902 34.094 1.00 87.31 87 ALA A C 1
ATOM 665 O O . ALA A 1 87 ? -20.564 -8.273 35.048 1.00 87.31 87 ALA A O 1
ATOM 666 N N . ALA A 1 88 ? -18.630 -7.443 34.251 1.00 85.06 88 ALA A N 1
ATOM 667 C CA . ALA A 1 88 ? -17.982 -7.302 35.551 1.00 85.06 88 ALA A CA 1
ATOM 668 C C . ALA A 1 88 ? -18.751 -6.319 36.448 1.00 85.06 88 ALA A C 1
ATOM 670 O O . ALA A 1 88 ? -19.118 -6.668 37.567 1.00 85.06 88 ALA A O 1
ATOM 671 N N . PHE A 1 89 ? -19.102 -5.138 35.931 1.00 83.19 89 PHE A N 1
ATOM 672 C CA . PHE A 1 89 ? -19.878 -4.138 36.671 1.00 83.19 89 PHE A CA 1
ATOM 673 C C . PHE A 1 89 ? -21.268 -4.651 37.082 1.00 83.19 89 PHE A C 1
ATOM 675 O O . PHE A 1 89 ? -21.710 -4.445 38.214 1.00 83.19 89 PHE A O 1
ATOM 682 N N . SER A 1 90 ? -21.940 -5.383 36.189 1.00 79.25 90 SER A N 1
ATOM 683 C CA . SER A 1 90 ? -23.239 -6.021 36.461 1.00 79.25 90 SER A CA 1
ATOM 684 C C . SER A 1 90 ? -23.154 -7.101 37.546 1.00 79.25 90 SER A C 1
ATOM 686 O O . SER A 1 90 ? -24.120 -7.356 38.260 1.00 79.25 90 SER A O 1
ATOM 688 N N . THR A 1 91 ? -22.001 -7.756 37.669 1.00 79.25 91 THR A N 1
ATOM 689 C CA . THR A 1 91 ? -21.757 -8.775 38.697 1.00 79.25 91 THR A CA 1
ATOM 690 C C . THR A 1 91 ? -21.478 -8.116 40.047 1.00 79.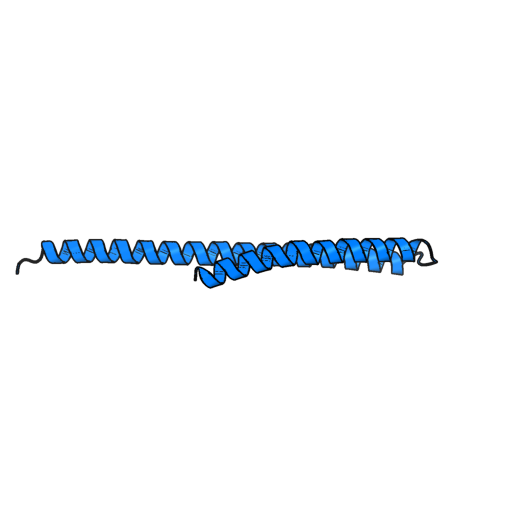25 91 THR A C 1
ATOM 692 O O . THR A 1 91 ? -22.096 -8.485 41.043 1.00 79.25 91 THR A O 1
ATOM 695 N N . THR A 1 92 ? -20.646 -7.070 40.072 1.00 75.12 92 THR A N 1
ATOM 696 C CA . THR A 1 92 ? -20.349 -6.286 41.281 1.00 75.12 92 THR A CA 1
ATOM 697 C C . THR A 1 92 ? -21.596 -5.622 41.864 1.00 75.12 92 THR A C 1
ATOM 699 O O . THR A 1 92 ? -21.789 -5.628 43.075 1.00 75.12 92 THR A O 1
ATOM 702 N N . THR A 1 93 ? -22.483 -5.088 41.021 1.00 67.25 93 THR A N 1
ATOM 703 C CA . THR A 1 93 ? -23.754 -4.487 41.471 1.00 67.25 93 THR A CA 1
ATOM 704 C C . THR A 1 93 ? -24.712 -5.514 42.076 1.00 67.25 93 THR A C 1
ATOM 706 O O . THR A 1 93 ? -25.368 -5.205 43.065 1.00 67.25 93 THR A O 1
ATOM 709 N N . LYS A 1 94 ? -24.751 -6.750 41.558 1.00 61.69 94 LYS A N 1
ATOM 710 C CA . LYS A 1 94 ? -25.542 -7.854 42.139 1.00 61.69 94 LYS A CA 1
ATOM 711 C C . LYS A 1 94 ? -24.972 -8.412 43.447 1.00 61.69 94 LYS A C 1
ATOM 713 O O . LYS A 1 94 ? -25.726 -8.974 44.229 1.00 61.69 94 LYS A O 1
ATOM 718 N N . GLN A 1 95 ? -23.664 -8.295 43.670 1.00 61.03 95 GLN A N 1
ATOM 719 C CA . GLN A 1 95 ? -22.986 -8.743 44.895 1.00 61.03 95 GLN A CA 1
ATOM 720 C C . GLN A 1 95 ? -22.822 -7.631 45.947 1.00 61.03 95 GLN A C 1
ATOM 722 O O . GLN A 1 95 ? -22.187 -7.860 46.976 1.00 61.03 95 GLN A O 1
ATOM 727 N N . SER A 1 96 ? -23.367 -6.433 45.708 1.00 57.22 96 SER A N 1
ATOM 728 C CA . SER A 1 96 ? -23.300 -5.328 46.666 1.00 57.22 96 SER A CA 1
ATOM 729 C C . SER A 1 96 ? -23.998 -5.713 47.981 1.00 57.22 96 SER A C 1
ATOM 731 O O . SER A 1 96 ? -25.175 -6.067 47.947 1.00 57.22 96 SER A O 1
ATOM 733 N N . PRO A 1 97 ? -23.335 -5.591 49.147 1.00 62.09 97 PRO A N 1
ATOM 734 C CA . PRO A 1 97 ? -23.915 -5.914 50.456 1.00 62.09 97 PRO A CA 1
ATOM 735 C C . PRO A 1 97 ? -24.980 -4.902 50.918 1.00 62.09 97 PRO A C 1
ATOM 737 O O . PRO A 1 97 ? -25.487 -5.007 52.031 1.00 62.09 97 PRO A O 1
ATOM 740 N N . PHE A 1 98 ? -25.294 -3.913 50.076 1.00 70.06 98 PHE A N 1
ATOM 741 C CA . PHE A 1 98 ? -26.328 -2.901 50.296 1.00 70.06 98 PHE A CA 1
ATOM 742 C C . PHE A 1 98 ? -27.513 -3.040 49.323 1.00 70.06 98 PHE A C 1
ATOM 744 O O . PHE A 1 98 ? -28.296 -2.099 49.195 1.00 70.06 98 PHE A O 1
ATOM 751 N N . GLY A 1 99 ? -27.592 -4.160 48.592 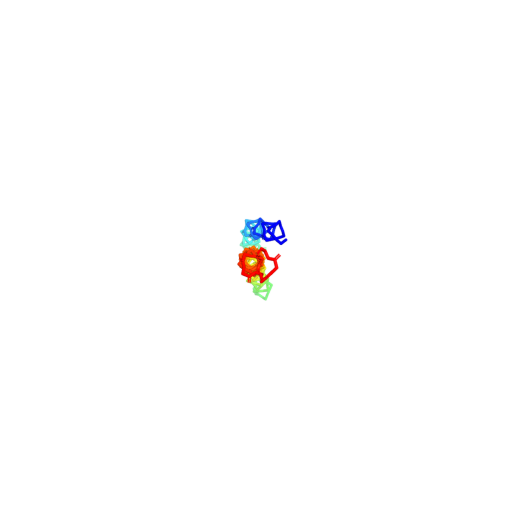1.00 54.62 99 GLY A N 1
ATOM 752 C CA . GLY A 1 99 ? -28.777 -4.566 47.832 1.00 54.62 99 GLY A CA 1
ATOM 753 C C . GLY A 1 99 ? -29.791 -5.278 48.713 1.00 54.62 99 GLY A C 1
ATOM 754 O O . GLY A 1 99 ? -29.357 -6.137 49.511 1.00 54.62 99 GLY A O 1
#

Foldseek 3Di:
DQVLLVVLQVVLVVLVVVLVVVLVVLVVVLVVVVVVPDDPDVSVVSVVVSVVSVVVSVVSSVVSNVSSVVVVVVVVVVVVVVVVVVVVVVVCVVPPPVD

pLDDT: mean 82.49, std 9.44, range [54.62, 94.12]

Secondary structure (DSSP, 8-state):
-HHHHHHHHHHHHHHHHHHHHHHHHHHHHHHHHHHTT--SHHHHHHHHHHHHHHHHHHHHHHHHHHHHHHHHHHHHHHHHHHHHHHHHHHHHHHT-TT-